Protein AF-T1EJS2-F1 (afdb_monomer_lite)

Foldseek 3Di:
DQDFVVVLVVDPVNVVLLCVLCVVVVNNLLVVLLVLLVVLLVLLLPPDADPVSLVVSLVSLLVSLQAALPPPHPSHDDDDPVLNVLSVVLNVDDSCSSNVVNVDCSSVSSNVVSSCCVGPPSSVVSVVVD

Secondary structure (DSSP, 8-state):
-PPPHHHHHH-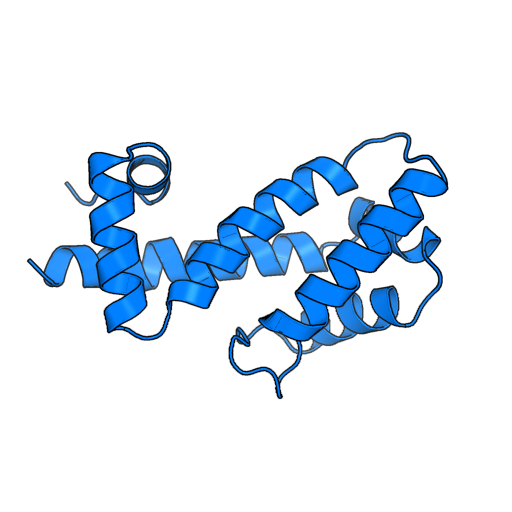HHHHHHHHHHHHHTT-HHHHHHHHHHHHHHHHHT-SS--HHHHHHHHHHHHHHIIIII-TTSTT-----HHHHHHHHHHHHS-GGGGGGGGT-SHHHHHHHHHHHIIIIIIHHHHTT--

Organism: Helobdella robusta (NCBI:txid6412)

Radius of gyration: 15.72 Å; chains: 1; bounding box: 40×23×42 Å

Sequence (130 aa):
LQLKLSTVLTDPDLLFPFMQFMKAEASVNVLQFY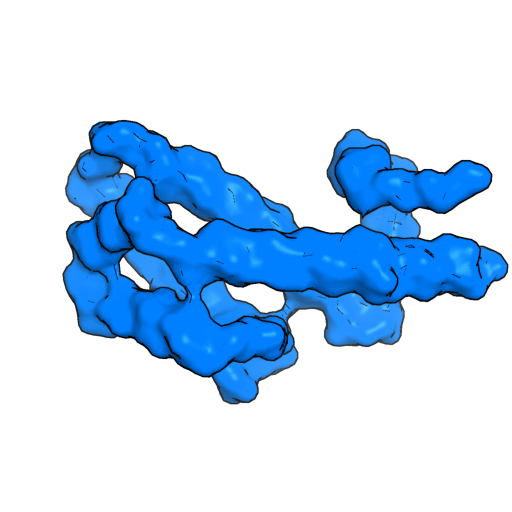LIIEEFNQKVLTPELTEEKLNELHVELCKLYDNYFNPTAHDCIRFDEDVVLQIKNICEGPAESVKQLQTTTPLFRAYEHAYDLLEHNFLPLFHQSD

Structure (mmCIF, N/CA/C/O backbone):
data_AF-T1EJS2-F1
#
_entry.id   AF-T1EJS2-F1
#
loop_
_atom_site.group_PDB
_atom_site.id
_atom_site.type_symbol
_atom_site.label_atom_id
_atom_site.label_alt_id
_atom_site.label_comp_id
_atom_site.label_asym_id
_atom_site.label_entity_id
_atom_site.label_seq_id
_atom_site.pdbx_PDB_ins_code
_atom_site.Cartn_x
_atom_site.Cartn_y
_atom_site.Cartn_z
_atom_site.occupancy
_atom_site.B_iso_or_equiv
_atom_site.auth_seq_id
_atom_site.auth_comp_id
_atom_site.auth_asym_id
_atom_site.auth_atom_id
_atom_site.pdbx_PDB_model_num
ATOM 1 N N . LEU A 1 1 ? 24.333 -12.690 -13.058 1.00 51.97 1 LEU A N 1
ATOM 2 C CA . LEU A 1 1 ? 23.550 -12.693 -11.804 1.00 51.97 1 LEU A CA 1
ATOM 3 C C . LEU A 1 1 ? 22.299 -11.884 -12.083 1.00 51.97 1 LEU A C 1
ATOM 5 O O . LEU A 1 1 ? 22.460 -10.780 -12.576 1.00 51.97 1 LEU A O 1
ATOM 9 N N . GLN A 1 2 ? 21.104 -12.413 -11.829 1.00 71.12 2 GLN A N 1
ATOM 10 C CA . GLN A 1 2 ? 19.918 -11.555 -11.760 1.00 71.12 2 GLN A CA 1
ATOM 11 C C . GLN A 1 2 ? 19.962 -10.851 -10.399 1.00 71.12 2 GLN A C 1
ATOM 13 O O . GLN A 1 2 ? 20.169 -11.522 -9.382 1.00 71.12 2 GLN A O 1
ATOM 18 N N . LEU A 1 3 ? 19.891 -9.517 -10.384 1.00 82.94 3 LEU A N 1
ATOM 19 C CA . LEU A 1 3 ? 19.783 -8.760 -9.135 1.00 82.94 3 LEU A CA 1
ATOM 20 C C . LEU A 1 3 ? 18.454 -9.125 -8.466 1.00 82.94 3 LEU A C 1
ATOM 22 O O . LEU A 1 3 ? 17.473 -9.378 -9.159 1.00 82.94 3 LEU A O 1
ATOM 26 N N . LYS A 1 4 ? 18.436 -9.165 -7.133 1.00 90.56 4 LYS A N 1
ATOM 27 C CA . LYS A 1 4 ? 17.194 -9.290 -6.359 1.00 90.56 4 LYS A CA 1
ATOM 28 C C . LYS A 1 4 ? 16.569 -7.914 -6.187 1.00 90.56 4 LYS A C 1
ATOM 30 O O . LYS A 1 4 ? 17.322 -6.943 -6.045 1.00 90.56 4 LYS A O 1
ATOM 35 N N . LEU A 1 5 ? 15.242 -7.826 -6.083 1.00 92.94 5 LEU A N 1
ATOM 36 C CA . LEU A 1 5 ? 14.569 -6.544 -5.844 1.00 92.94 5 LEU A CA 1
ATOM 37 C C . LEU A 1 5 ? 15.111 -5.863 -4.589 1.00 92.94 5 LEU A C 1
ATOM 39 O O . LEU A 1 5 ? 15.410 -4.676 -4.620 1.00 92.94 5 LEU A O 1
ATOM 43 N N . SER A 1 6 ? 15.347 -6.626 -3.518 1.00 91.88 6 SER A N 1
ATOM 44 C CA . SER A 1 6 ? 15.918 -6.098 -2.274 1.00 91.88 6 SER A CA 1
ATOM 45 C C . SER A 1 6 ? 17.227 -5.335 -2.498 1.00 91.88 6 SER A C 1
ATOM 47 O O . SER A 1 6 ? 17.445 -4.309 -1.870 1.00 91.88 6 SER A O 1
ATOM 49 N N . THR A 1 7 ? 18.095 -5.807 -3.400 1.00 93.62 7 THR A N 1
ATOM 50 C CA . THR A 1 7 ? 19.358 -5.127 -3.720 1.00 93.62 7 THR A CA 1
ATOM 51 C C . THR A 1 7 ? 19.097 -3.823 -4.462 1.00 93.62 7 THR A C 1
ATOM 53 O O . THR A 1 7 ? 19.657 -2.797 -4.086 1.00 93.62 7 THR A O 1
ATOM 56 N N . VAL A 1 8 ? 18.208 -3.853 -5.460 1.00 94.38 8 VAL A N 1
ATOM 57 C CA . VAL A 1 8 ? 17.821 -2.670 -6.242 1.00 94.38 8 VAL A CA 1
ATOM 58 C C . VAL A 1 8 ? 17.191 -1.596 -5.357 1.00 94.38 8 VAL A C 1
ATOM 60 O O . VAL A 1 8 ? 17.513 -0.427 -5.506 1.00 94.38 8 VAL A O 1
ATOM 63 N N . LEU A 1 9 ? 16.331 -1.978 -4.409 1.00 93.81 9 LEU A N 1
ATOM 64 C CA . LEU A 1 9 ? 15.642 -1.038 -3.521 1.00 93.81 9 LEU A CA 1
ATOM 65 C C . LEU A 1 9 ? 16.567 -0.378 -2.488 1.00 93.81 9 LEU A C 1
ATOM 67 O O . LEU A 1 9 ? 16.298 0.743 -2.064 1.00 93.81 9 LEU A O 1
ATOM 71 N N . THR A 1 10 ? 17.645 -1.052 -2.076 1.00 92.62 10 THR A N 1
ATOM 72 C CA . THR A 1 10 ? 18.573 -0.537 -1.050 1.00 92.62 10 THR A CA 1
ATOM 73 C C . THR A 1 10 ? 19.771 0.230 -1.605 1.00 92.62 10 THR A C 1
ATOM 75 O O . THR A 1 10 ? 20.462 0.899 -0.840 1.00 92.62 10 THR A O 1
ATOM 78 N N . ASP A 1 11 ? 20.038 0.122 -2.906 1.00 94.56 11 ASP A N 1
ATOM 79 C CA . ASP A 1 11 ? 21.165 0.775 -3.569 1.00 94.56 11 ASP A CA 1
ATOM 80 C C . ASP A 1 11 ? 20.657 1.945 -4.431 1.00 94.56 11 ASP A C 1
ATOM 82 O O . ASP A 1 11 ? 20.025 1.706 -5.462 1.00 94.56 11 ASP A O 1
ATOM 86 N N . PRO A 1 12 ? 20.914 3.212 -4.049 1.00 92.50 12 PRO A N 1
ATOM 87 C CA . PRO A 1 12 ? 20.472 4.377 -4.814 1.00 92.50 12 PRO A CA 1
ATOM 88 C C . PRO A 1 12 ? 20.925 4.376 -6.279 1.00 92.50 12 PRO A C 1
ATOM 90 O O . PRO A 1 12 ? 20.179 4.857 -7.138 1.00 92.50 12 PRO A O 1
ATOM 93 N N . ASP A 1 13 ? 22.105 3.815 -6.569 1.00 94.69 13 ASP A N 1
ATOM 94 C CA . ASP A 1 13 ? 22.664 3.763 -7.922 1.00 94.69 13 ASP A CA 1
ATOM 95 C C . ASP A 1 13 ? 21.911 2.758 -8.811 1.00 94.69 13 ASP A C 1
ATOM 97 O O . ASP A 1 13 ? 21.897 2.906 -10.033 1.00 94.69 13 ASP A O 1
ATOM 101 N N . LEU A 1 14 ? 21.223 1.778 -8.213 1.00 94.50 14 LEU A N 1
ATOM 102 C CA . LEU A 1 14 ? 20.344 0.825 -8.904 1.00 94.50 14 LEU A CA 1
ATOM 103 C C . LEU A 1 14 ? 18.875 1.268 -8.884 1.00 94.50 14 LEU A C 1
ATOM 105 O O . LEU A 1 14 ? 18.159 1.112 -9.878 1.00 94.50 14 LEU A O 1
ATOM 109 N N . LEU A 1 15 ? 18.424 1.860 -7.777 1.00 95.00 15 LEU A N 1
ATOM 110 C CA . LEU A 1 15 ? 17.052 2.321 -7.595 1.00 95.00 15 LEU A CA 1
ATOM 111 C C . LEU A 1 15 ? 16.691 3.427 -8.585 1.00 95.00 15 LEU A C 1
ATOM 113 O O . LEU A 1 15 ? 15.584 3.435 -9.125 1.00 95.00 15 LEU A O 1
ATOM 117 N N . PHE A 1 16 ? 17.599 4.378 -8.822 1.00 95.06 16 PHE A N 1
ATOM 118 C CA . PHE A 1 16 ? 17.305 5.497 -9.711 1.00 95.06 16 PHE A CA 1
ATOM 119 C C . PHE A 1 16 ? 17.052 5.043 -11.161 1.00 95.06 16 PHE A C 1
ATOM 121 O O . PHE A 1 16 ? 15.986 5.384 -11.684 1.00 95.06 16 PHE A O 1
ATOM 128 N N . PRO A 1 17 ? 17.931 4.248 -11.808 1.00 95.12 17 PRO A N 1
ATOM 129 C CA . PRO A 1 17 ? 17.654 3.679 -13.127 1.00 95.12 17 PRO A CA 1
ATOM 130 C C . PRO A 1 17 ? 16.371 2.847 -13.166 1.00 95.12 17 PRO A C 1
ATOM 132 O O . PRO A 1 17 ? 15.557 3.033 -14.071 1.00 95.12 17 PRO A O 1
ATOM 135 N N . PHE A 1 18 ? 16.133 2.005 -12.155 1.00 95.88 18 PHE A N 1
ATOM 136 C CA . PHE A 1 18 ? 14.915 1.200 -12.085 1.00 95.88 18 PHE A CA 1
ATOM 137 C C . PHE A 1 18 ? 13.654 2.075 -12.015 1.00 95.88 18 PHE A C 1
ATOM 139 O O . PHE A 1 18 ? 12.680 1.836 -12.723 1.00 95.88 18 PHE A O 1
ATOM 146 N N . MET A 1 19 ? 13.680 3.162 -11.241 1.00 96.06 19 MET A N 1
ATOM 147 C CA . MET A 1 19 ? 12.578 4.122 -11.182 1.00 96.06 19 MET A CA 1
ATOM 148 C C . MET A 1 19 ? 12.342 4.826 -12.526 1.00 96.06 19 MET A C 1
ATOM 150 O O . MET A 1 19 ? 11.191 5.082 -12.880 1.00 96.06 19 MET A O 1
ATOM 154 N N . GLN A 1 20 ? 13.398 5.161 -13.276 1.00 96.38 20 GLN A N 1
ATOM 155 C CA . GLN A 1 20 ? 13.245 5.748 -14.614 1.00 96.38 20 GLN A CA 1
ATOM 156 C C . GLN A 1 20 ? 12.630 4.749 -15.598 1.00 96.38 20 GLN A C 1
ATOM 158 O O . GLN A 1 20 ? 11.711 5.119 -16.327 1.00 96.38 20 GLN A O 1
ATOM 163 N N . PHE A 1 21 ? 13.067 3.488 -15.563 1.00 96.12 21 PHE A N 1
ATOM 164 C CA . PHE A 1 21 ? 12.458 2.402 -16.331 1.00 96.12 21 PHE A CA 1
ATOM 165 C C . PHE A 1 21 ? 10.960 2.269 -16.011 1.00 96.12 21 PHE A C 1
ATOM 167 O O . PHE A 1 21 ? 10.121 2.358 -16.902 1.00 96.12 21 PHE A O 1
ATOM 174 N N . MET A 1 22 ? 10.600 2.195 -14.728 1.00 96.50 22 MET A N 1
ATOM 175 C CA . MET A 1 22 ? 9.203 2.091 -14.294 1.00 96.50 22 MET A CA 1
ATOM 176 C C . MET A 1 22 ? 8.344 3.286 -14.737 1.00 96.50 22 MET A C 1
ATOM 178 O O . MET A 1 22 ? 7.161 3.126 -15.039 1.00 96.50 22 MET A O 1
ATOM 182 N N . LYS A 1 23 ? 8.920 4.497 -14.790 1.00 95.31 23 LYS A N 1
ATOM 183 C CA . LYS A 1 23 ? 8.242 5.686 -15.335 1.00 95.31 23 LYS A CA 1
ATOM 184 C C . LYS A 1 23 ? 8.010 5.572 -16.839 1.00 95.31 23 LYS A C 1
ATOM 186 O O . LYS A 1 23 ? 6.936 5.953 -17.297 1.00 95.31 23 LYS A O 1
ATOM 191 N N . ALA A 1 24 ? 8.988 5.068 -17.591 1.00 95.31 24 ALA A N 1
ATOM 192 C CA . ALA A 1 24 ? 8.859 4.858 -19.031 1.00 95.31 24 ALA A CA 1
ATOM 193 C C . ALA A 1 24 ? 7.778 3.812 -19.361 1.00 95.31 24 ALA A C 1
ATOM 195 O O . ALA A 1 24 ? 6.997 4.016 -20.286 1.00 95.31 24 ALA A O 1
ATOM 196 N N . GLU A 1 25 ? 7.663 2.769 -18.537 1.00 94.25 25 GLU A N 1
ATOM 197 C CA . GLU A 1 25 ? 6.629 1.726 -18.626 1.00 94.25 25 GLU A CA 1
ATOM 198 C C . GLU A 1 25 ? 5.266 2.141 -18.031 1.00 94.25 25 GLU A C 1
ATOM 200 O O . GLU A 1 25 ? 4.382 1.302 -17.853 1.00 94.25 25 GLU A O 1
ATOM 205 N 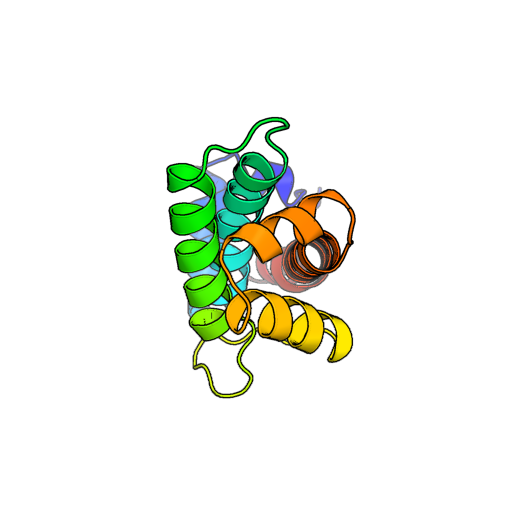N . ALA A 1 26 ? 5.087 3.417 -17.661 1.00 93.19 26 ALA A N 1
ATOM 206 C CA . ALA A 1 26 ? 3.874 3.939 -17.018 1.00 93.19 26 ALA A CA 1
ATOM 207 C C . ALA A 1 26 ? 3.399 3.106 -15.804 1.00 93.19 26 ALA A C 1
ATOM 209 O O . ALA A 1 26 ? 2.205 3.004 -15.540 1.00 93.19 26 ALA A O 1
ATOM 210 N N . SER A 1 27 ? 4.347 2.508 -15.073 1.00 95.75 27 SER A N 1
ATOM 211 C CA . SER A 1 27 ? 4.097 1.545 -13.989 1.00 95.75 27 SER A CA 1
ATOM 212 C C . SER A 1 27 ? 4.749 1.949 -12.659 1.00 95.75 27 SER A C 1
ATOM 214 O O . SER A 1 27 ? 4.789 1.175 -11.703 1.00 95.75 27 SER A O 1
ATOM 216 N N . VAL A 1 28 ? 5.273 3.180 -12.562 1.00 96.62 28 VAL A N 1
ATOM 217 C CA . VAL A 1 28 ? 5.933 3.712 -11.352 1.00 96.62 28 VAL A CA 1
ATOM 218 C C . VAL A 1 28 ? 5.028 3.711 -10.116 1.00 96.62 28 VAL A C 1
ATOM 220 O O . VAL A 1 28 ? 5.530 3.632 -8.995 1.00 96.62 28 VAL A O 1
ATOM 223 N N . ASN A 1 29 ? 3.709 3.736 -10.312 1.00 97.00 29 ASN A N 1
ATOM 224 C CA . ASN A 1 29 ? 2.710 3.612 -9.256 1.00 97.00 29 ASN A CA 1
ATOM 225 C C . ASN A 1 29 ? 2.879 2.319 -8.440 1.00 97.00 29 ASN A C 1
ATOM 227 O O . ASN A 1 29 ? 2.709 2.362 -7.227 1.00 97.00 29 ASN A O 1
ATOM 231 N N . VAL A 1 30 ? 3.295 1.204 -9.057 1.00 97.81 30 VAL A N 1
ATOM 232 C CA . VAL A 1 30 ? 3.540 -0.069 -8.351 1.00 97.81 30 VAL A CA 1
ATOM 233 C C . VAL A 1 30 ? 4.713 0.053 -7.378 1.00 97.81 30 VAL A C 1
ATOM 235 O O . VAL A 1 30 ? 4.611 -0.366 -6.226 1.00 97.81 30 VAL A O 1
ATOM 238 N N . LEU A 1 31 ? 5.812 0.681 -7.813 1.00 97.25 31 LEU A N 1
ATOM 239 C CA . LEU A 1 31 ? 6.985 0.913 -6.965 1.00 97.25 31 LEU A CA 1
ATOM 240 C C . LEU A 1 31 ? 6.666 1.884 -5.822 1.00 97.25 31 LEU A C 1
ATOM 242 O O . LEU A 1 31 ? 7.039 1.642 -4.679 1.00 97.25 31 LEU A O 1
ATOM 246 N N . GLN A 1 32 ? 5.956 2.974 -6.119 1.00 96.69 32 GLN A N 1
ATOM 247 C CA . GLN A 1 32 ? 5.535 3.939 -5.101 1.00 96.69 32 GLN A CA 1
ATOM 248 C C . GLN A 1 32 ? 4.613 3.297 -4.066 1.00 96.69 32 GLN A C 1
ATOM 250 O O . GLN A 1 32 ? 4.834 3.461 -2.869 1.00 96.69 32 GLN A O 1
ATOM 255 N N . PHE A 1 33 ? 3.619 2.533 -4.521 1.00 98.19 33 PHE A N 1
ATOM 256 C CA . PHE A 1 33 ? 2.724 1.796 -3.643 1.00 98.19 33 PHE A CA 1
ATOM 257 C C . PHE A 1 33 ? 3.492 0.830 -2.740 1.00 98.19 33 PHE A C 1
ATOM 259 O O . PHE A 1 33 ? 3.268 0.847 -1.535 1.00 98.19 33 PHE A O 1
ATOM 266 N N . TYR A 1 34 ? 4.420 0.040 -3.292 1.00 97.50 34 TYR A N 1
ATOM 267 C CA . TYR A 1 34 ? 5.226 -0.907 -2.518 1.00 97.50 34 TYR A CA 1
ATOM 268 C C . TYR A 1 34 ? 5.970 -0.222 -1.359 1.00 97.50 34 TYR A C 1
ATOM 270 O O . TYR A 1 34 ? 5.921 -0.697 -0.226 1.00 97.50 34 TYR A O 1
ATOM 278 N N . LEU A 1 35 ? 6.600 0.929 -1.614 1.00 95.31 35 LEU A N 1
ATOM 279 C CA . LEU A 1 35 ? 7.324 1.675 -0.579 1.00 95.31 35 LEU A CA 1
ATOM 280 C C . LEU A 1 35 ? 6.374 2.233 0.493 1.00 95.31 35 LEU A C 1
ATOM 282 O O . LEU A 1 35 ? 6.620 2.078 1.687 1.00 95.31 35 LEU A O 1
ATOM 286 N N . ILE A 1 36 ? 5.256 2.839 0.082 1.00 96.62 36 ILE A N 1
ATOM 287 C CA . ILE A 1 36 ? 4.298 3.435 1.024 1.00 96.62 36 ILE A CA 1
ATOM 288 C C . ILE A 1 36 ? 3.609 2.348 1.862 1.00 96.62 36 ILE A C 1
ATOM 290 O O . ILE A 1 36 ? 3.425 2.518 3.067 1.00 96.62 36 ILE A O 1
ATOM 294 N N . ILE A 1 37 ? 3.226 1.223 1.251 1.00 96.44 37 ILE A N 1
ATOM 295 C CA . ILE A 1 37 ? 2.519 0.143 1.945 1.00 96.44 37 ILE A CA 1
ATOM 296 C C . ILE A 1 37 ? 3.443 -0.603 2.917 1.00 96.44 37 ILE A C 1
ATOM 298 O O . ILE A 1 37 ? 2.979 -1.058 3.961 1.00 96.44 37 ILE A O 1
ATOM 302 N N . GLU A 1 38 ? 4.746 -0.688 2.630 1.00 94.56 38 GLU A N 1
ATOM 303 C CA . GLU A 1 38 ? 5.759 -1.211 3.555 1.00 94.56 38 GLU A CA 1
ATOM 304 C C . GLU A 1 38 ? 5.874 -0.335 4.812 1.00 94.56 38 GLU A C 1
ATOM 306 O O . GLU A 1 38 ? 5.784 -0.841 5.934 1.00 94.56 38 GLU A O 1
ATOM 311 N N . GLU A 1 39 ? 5.980 0.987 4.645 1.00 94.75 39 GLU A N 1
ATOM 312 C CA . GLU A 1 39 ? 5.989 1.933 5.767 1.00 94.75 39 GLU A CA 1
ATOM 313 C C . GLU A 1 39 ? 4.675 1.895 6.560 1.00 94.75 39 GLU A C 1
ATOM 315 O O . GLU A 1 39 ? 4.678 1.891 7.795 1.00 94.75 39 GLU A O 1
ATOM 320 N N . PHE A 1 40 ? 3.535 1.840 5.868 1.00 96.94 40 PHE A N 1
ATOM 321 C CA . PHE A 1 40 ? 2.222 1.753 6.501 1.00 96.94 40 PHE A CA 1
ATOM 322 C C . PHE A 1 40 ? 2.072 0.465 7.326 1.00 96.94 40 PHE A C 1
ATOM 324 O O . PHE A 1 40 ? 1.620 0.520 8.473 1.00 96.94 40 PHE A O 1
ATOM 331 N N . ASN A 1 41 ? 2.513 -0.678 6.786 1.00 94.06 41 ASN A N 1
ATOM 332 C CA . ASN A 1 41 ? 2.542 -1.965 7.487 1.00 94.06 41 ASN A CA 1
ATOM 333 C C . ASN A 1 41 ? 3.309 -1.872 8.812 1.00 94.06 41 ASN A C 1
ATOM 335 O O . ASN A 1 41 ? 2.822 -2.323 9.849 1.00 94.06 41 ASN A O 1
ATOM 339 N N . GLN A 1 42 ? 4.484 -1.239 8.814 1.00 92.94 42 GLN A N 1
ATOM 340 C CA . GLN A 1 42 ? 5.273 -1.075 10.039 1.00 92.94 42 GLN A CA 1
ATOM 341 C C . GLN A 1 42 ? 4.520 -0.262 11.098 1.00 92.94 42 GLN A C 1
ATOM 343 O O . GLN A 1 42 ? 4.523 -0.623 12.276 1.00 92.94 42 GLN A O 1
ATOM 348 N N . LYS A 1 43 ? 3.831 0.810 10.690 1.00 94.81 43 LYS A N 1
ATOM 349 C CA . LYS A 1 43 ? 3.055 1.644 11.616 1.00 94.81 43 LYS A CA 1
ATOM 350 C C . LYS A 1 43 ? 1.853 0.885 12.183 1.00 94.81 43 LYS A C 1
ATOM 352 O O . LYS A 1 43 ? 1.631 0.930 13.394 1.00 94.81 43 LYS A O 1
ATOM 357 N N . VAL A 1 44 ? 1.089 0.188 11.335 1.00 94.75 44 VAL A N 1
ATOM 358 C CA . VAL A 1 44 ? -0.167 -0.468 11.738 1.00 94.75 44 VAL A CA 1
ATOM 359 C C . VAL A 1 44 ? 0.066 -1.640 12.693 1.00 94.75 44 VAL A C 1
ATOM 361 O O . VAL A 1 44 ? -0.757 -1.884 13.572 1.00 94.75 44 VAL A O 1
ATOM 364 N N . LEU A 1 45 ? 1.209 -2.325 12.581 1.00 92.12 45 LEU A N 1
ATOM 365 C CA . LEU A 1 45 ? 1.581 -3.457 13.438 1.00 92.12 45 LEU A CA 1
ATOM 366 C C . LEU A 1 45 ? 2.081 -3.041 14.834 1.00 92.12 45 LEU A C 1
ATOM 368 O O . LEU A 1 45 ? 2.447 -3.898 15.639 1.00 92.12 45 LEU A O 1
ATOM 372 N N . THR A 1 46 ? 2.073 -1.744 15.156 1.00 91.00 46 THR A N 1
ATOM 373 C CA . THR A 1 46 ? 2.414 -1.264 16.501 1.00 91.00 46 THR A CA 1
ATOM 374 C C . THR A 1 46 ? 1.363 -1.753 17.517 1.00 91.00 46 THR A C 1
ATOM 376 O O . THR A 1 46 ? 0.178 -1.474 17.326 1.00 91.00 46 THR A O 1
ATOM 379 N N . PRO A 1 47 ? 1.749 -2.449 18.610 1.00 82.50 47 PRO A N 1
ATOM 380 C CA . PRO A 1 47 ? 0.795 -3.097 19.522 1.00 82.50 47 PRO A CA 1
ATOM 381 C C . PRO A 1 47 ? -0.194 -2.149 20.212 1.00 82.50 47 PRO A C 1
ATOM 383 O O . PRO A 1 47 ? -1.340 -2.517 20.457 1.00 82.50 47 PRO A O 1
ATOM 386 N N . GLU A 1 48 ? 0.235 -0.926 20.523 1.00 85.62 48 GLU A N 1
ATOM 387 C CA . GLU A 1 48 ? -0.562 0.060 21.255 1.00 85.62 48 GLU A CA 1
ATOM 388 C C . GLU A 1 48 ? -0.697 1.342 20.428 1.00 85.62 48 GLU A C 1
ATOM 390 O O . GLU A 1 48 ? 0.132 2.248 20.495 1.00 85.62 48 GLU A O 1
ATOM 395 N N . LEU A 1 49 ? -1.754 1.406 19.614 1.00 91.44 49 LEU A N 1
ATOM 396 C CA . LEU A 1 49 ? -2.108 2.598 18.846 1.00 91.44 49 LEU A CA 1
ATOM 397 C C . LEU A 1 49 ? -3.028 3.502 19.674 1.00 91.44 49 LEU A C 1
ATOM 399 O O . LEU A 1 49 ? -4.112 3.081 20.092 1.00 91.44 49 LEU A O 1
ATOM 403 N N . THR A 1 50 ? -2.609 4.751 19.882 1.00 94.31 50 THR A N 1
ATOM 404 C CA . THR A 1 50 ? -3.458 5.803 20.458 1.00 94.31 50 THR A CA 1
ATOM 405 C C . THR A 1 50 ? -4.603 6.161 19.507 1.00 94.31 50 THR A C 1
ATOM 407 O O . THR A 1 50 ? -4.540 5.886 18.310 1.00 94.31 50 THR A O 1
ATOM 410 N N . GLU A 1 51 ? -5.650 6.809 20.021 1.00 94.88 51 GLU A N 1
ATOM 411 C CA . GLU A 1 51 ? -6.771 7.295 19.200 1.00 94.88 51 GLU A CA 1
ATOM 412 C C . GLU A 1 51 ? -6.306 8.265 18.103 1.00 94.88 51 GLU A C 1
ATOM 414 O O . GLU A 1 51 ? -6.708 8.142 16.948 1.00 94.88 51 GLU A O 1
ATOM 419 N N . GLU A 1 52 ? -5.391 9.180 18.429 1.00 95.56 52 GLU A N 1
ATOM 420 C CA . GLU A 1 52 ? -4.763 10.074 17.449 1.00 95.56 52 GLU A CA 1
ATOM 421 C C . GLU A 1 52 ? -4.068 9.273 16.342 1.00 95.56 52 GLU A C 1
ATOM 423 O O . GLU A 1 52 ? -4.302 9.518 15.157 1.00 95.56 52 GLU A O 1
ATOM 428 N N . LYS A 1 53 ? -3.299 8.238 16.709 1.00 95.88 53 LYS A N 1
ATOM 429 C CA . LYS A 1 53 ? -2.587 7.428 15.722 1.00 95.88 53 LYS A CA 1
ATOM 430 C C . LYS A 1 53 ? -3.521 6.596 14.847 1.00 95.88 53 LYS A C 1
ATOM 432 O O . LYS A 1 53 ? -3.245 6.421 13.664 1.00 95.88 53 LYS A O 1
ATOM 437 N N . LEU A 1 54 ? -4.625 6.100 15.404 1.00 96.69 54 LEU A N 1
ATOM 438 C CA . LEU A 1 54 ? -5.658 5.398 14.637 1.00 96.69 54 LEU A CA 1
ATOM 439 C C . LEU A 1 54 ? -6.303 6.317 13.602 1.00 96.69 54 LEU A C 1
ATOM 441 O O . LEU A 1 54 ? -6.475 5.902 12.460 1.00 96.69 54 LEU A O 1
ATOM 445 N N . ASN A 1 55 ? -6.606 7.563 13.973 1.00 97.62 55 ASN A N 1
ATOM 446 C CA . ASN A 1 55 ? -7.147 8.551 13.042 1.00 97.62 55 ASN A CA 1
ATOM 447 C C . ASN A 1 55 ? -6.152 8.877 11.919 1.00 97.62 55 ASN A C 1
ATOM 449 O O . ASN A 1 55 ? -6.534 8.894 10.750 1.00 97.62 55 ASN A O 1
ATOM 453 N N . GLU A 1 56 ? -4.871 9.074 12.244 1.00 97.56 56 GLU A N 1
ATOM 454 C CA . GLU A 1 56 ? -3.826 9.274 11.231 1.00 97.56 56 GLU A CA 1
ATOM 455 C C . GLU A 1 56 ? -3.738 8.095 10.256 1.00 97.56 56 GLU A C 1
ATOM 457 O O . GLU A 1 56 ? -3.738 8.295 9.040 1.00 97.56 56 GLU A O 1
ATOM 462 N N . LEU A 1 57 ? -3.693 6.867 10.782 1.00 97.94 57 LEU A N 1
ATOM 463 C CA . LEU A 1 57 ? -3.598 5.655 9.971 1.00 97.94 57 LEU A CA 1
ATOM 464 C C . LEU A 1 57 ? -4.852 5.423 9.132 1.00 97.94 57 LEU A C 1
ATOM 466 O O . LEU A 1 57 ? -4.746 4.957 8.003 1.00 97.94 57 LEU A O 1
ATOM 470 N N . HIS A 1 58 ? -6.033 5.758 9.649 1.00 98.44 58 HIS A N 1
ATOM 471 C CA . HIS A 1 58 ? -7.281 5.648 8.897 1.00 98.44 58 HIS A CA 1
ATOM 472 C C . HIS A 1 58 ? -7.294 6.606 7.707 1.00 98.44 58 HIS A C 1
ATOM 474 O O . HIS A 1 58 ? -7.585 6.191 6.588 1.00 98.44 58 HIS A O 1
ATOM 480 N N . VAL A 1 59 ? -6.879 7.858 7.913 1.00 98.25 59 VAL A N 1
ATOM 481 C CA . VAL A 1 59 ? -6.742 8.838 6.827 1.00 98.25 59 VAL A CA 1
ATOM 482 C C . VAL A 1 59 ? -5.680 8.402 5.812 1.00 98.25 59 VAL A C 1
ATOM 484 O O . VAL A 1 59 ? -5.886 8.551 4.607 1.00 98.25 59 VAL A O 1
ATOM 487 N N . GLU A 1 60 ? -4.545 7.871 6.272 1.00 98.19 60 GLU A N 1
ATOM 488 C CA . GLU A 1 60 ? -3.481 7.347 5.404 1.00 98.19 60 GLU A CA 1
ATOM 489 C C . GLU A 1 60 ? -3.974 6.149 4.570 1.00 98.19 60 GLU A C 1
ATOM 491 O O . GLU A 1 60 ? -3.766 6.122 3.357 1.00 98.19 60 GLU A O 1
ATOM 496 N N . LEU A 1 61 ? -4.716 5.218 5.180 1.00 98.25 61 LEU A N 1
ATOM 497 C CA . LEU A 1 61 ? -5.316 4.070 4.498 1.00 98.25 61 LEU A CA 1
ATOM 498 C C . LEU A 1 61 ? -6.366 4.490 3.465 1.00 98.25 61 LEU A C 1
ATOM 500 O O . LEU A 1 61 ? -6.357 3.968 2.354 1.00 98.25 61 LEU A O 1
ATOM 504 N N . CYS A 1 62 ? -7.239 5.447 3.794 1.00 98.25 62 CYS A N 1
ATOM 505 C CA . CYS A 1 62 ? -8.230 5.967 2.850 1.00 98.25 62 CYS A CA 1
ATOM 506 C C . CYS A 1 62 ? -7.557 6.568 1.608 1.00 98.25 62 CYS A C 1
ATOM 508 O O . CYS A 1 62 ? -7.979 6.308 0.485 1.00 98.25 62 CYS A O 1
ATOM 510 N N . LYS A 1 63 ? -6.451 7.303 1.788 1.00 98.12 63 LYS A N 1
ATOM 511 C CA . LYS A 1 63 ? -5.658 7.831 0.664 1.00 98.12 63 LYS A CA 1
ATOM 512 C C . LYS A 1 63 ? -5.020 6.719 -0.165 1.00 98.12 63 LYS A C 1
ATOM 514 O O . LYS A 1 63 ? -5.011 6.803 -1.390 1.00 98.12 63 LYS A O 1
ATOM 519 N N . LEU A 1 64 ? -4.487 5.683 0.485 1.00 97.88 64 LEU A N 1
ATOM 520 C CA . LEU A 1 64 ? -3.972 4.501 -0.209 1.00 97.88 64 LEU A CA 1
ATOM 521 C C . LEU A 1 64 ? -5.071 3.829 -1.036 1.00 97.88 64 LEU A C 1
ATOM 523 O O . LEU A 1 64 ? -4.837 3.502 -2.199 1.00 97.88 64 LEU A O 1
ATOM 527 N N . TYR A 1 65 ? -6.266 3.673 -0.463 1.00 98.31 65 TYR A N 1
ATOM 528 C CA . TYR A 1 65 ? -7.427 3.131 -1.157 1.00 98.31 65 TYR A CA 1
ATOM 529 C C . TYR A 1 65 ? -7.777 3.958 -2.398 1.00 98.31 65 TYR A C 1
ATOM 531 O O . TYR A 1 65 ? -7.815 3.411 -3.500 1.00 98.31 65 TYR A O 1
ATOM 539 N N . ASP A 1 66 ? -7.964 5.267 -2.236 1.00 97.94 66 ASP A N 1
ATOM 540 C CA . ASP A 1 66 ? -8.375 6.162 -3.319 1.00 97.94 66 ASP A CA 1
ATOM 541 C C . ASP A 1 66 ? -7.360 6.226 -4.463 1.00 97.94 66 ASP A C 1
ATOM 543 O O . ASP A 1 66 ? -7.763 6.363 -5.616 1.00 97.94 66 ASP A O 1
ATOM 547 N N . ASN A 1 67 ? -6.065 6.100 -4.162 1.00 97.44 67 ASN A N 1
ATOM 548 C CA . ASN A 1 67 ? -5.003 6.181 -5.162 1.00 97.44 67 ASN A CA 1
ATOM 549 C C . ASN A 1 67 ? -4.734 4.841 -5.861 1.00 97.44 67 ASN A C 1
ATOM 551 O O . ASN A 1 67 ? -4.526 4.823 -7.072 1.00 97.44 67 ASN A O 1
ATOM 555 N N . TYR A 1 68 ? -4.726 3.731 -5.112 1.00 98.25 68 TYR A N 1
ATOM 556 C CA . TYR A 1 68 ? -4.178 2.459 -5.600 1.00 98.25 68 TYR A CA 1
ATOM 557 C C . TYR A 1 68 ? -5.185 1.308 -5.649 1.00 98.25 68 TYR A C 1
ATOM 559 O O . TYR A 1 68 ? -5.042 0.436 -6.501 1.00 98.25 68 TYR A O 1
ATOM 567 N N . PHE A 1 69 ? -6.199 1.276 -4.782 1.00 97.94 69 PHE A N 1
ATOM 568 C CA . PHE A 1 69 ? -7.178 0.177 -4.753 1.00 97.94 69 PHE A CA 1
ATOM 569 C C . PHE A 1 69 ? -8.457 0.505 -5.520 1.00 97.94 69 PHE A C 1
ATOM 571 O O . PHE A 1 69 ? -9.119 -0.401 -6.025 1.00 97.94 69 PHE A O 1
ATOM 578 N N . ASN A 1 70 ? -8.827 1.785 -5.601 1.00 96.19 70 ASN A N 1
ATOM 579 C CA . ASN A 1 70 ? -10.019 2.222 -6.306 1.00 96.19 70 ASN A CA 1
ATOM 580 C C . ASN A 1 70 ? -9.874 1.942 -7.818 1.00 96.19 70 ASN A C 1
ATOM 582 O O . ASN A 1 70 ? -9.014 2.546 -8.461 1.00 96.19 70 ASN A O 1
ATOM 586 N N . PRO A 1 71 ? -10.735 1.102 -8.430 1.00 92.31 71 PRO A N 1
ATOM 587 C CA . PRO A 1 71 ? -10.625 0.741 -9.846 1.00 92.31 71 PRO A CA 1
ATOM 588 C C . PRO A 1 71 ? -10.769 1.914 -10.822 1.00 92.31 71 PRO A C 1
ATOM 590 O O . PRO A 1 71 ? -10.449 1.774 -12.000 1.00 92.31 71 PRO A O 1
ATOM 593 N N . THR A 1 72 ? -11.295 3.055 -10.367 1.00 94.19 72 THR A N 1
ATOM 594 C CA . THR A 1 72 ? -11.424 4.266 -11.189 1.00 94.19 72 THR A CA 1
ATOM 595 C C . THR A 1 72 ? -10.245 5.227 -11.037 1.00 94.19 72 THR A C 1
ATOM 597 O O . THR A 1 72 ? -10.243 6.275 -11.682 1.00 94.19 72 THR A O 1
ATOM 600 N N . ALA A 1 73 ? -9.280 4.931 -10.161 1.00 95.56 73 ALA A N 1
ATOM 601 C CA . ALA A 1 73 ? -8.112 5.775 -9.947 1.00 95.56 73 ALA A CA 1
ATOM 602 C C . ALA A 1 73 ? -7.115 5.659 -11.104 1.00 95.56 73 ALA A C 1
ATOM 604 O O . ALA A 1 73 ? -6.968 4.602 -11.718 1.00 95.56 73 ALA A O 1
ATOM 605 N N . HIS A 1 74 ? -6.410 6.756 -11.386 1.00 92.94 74 HIS A N 1
ATOM 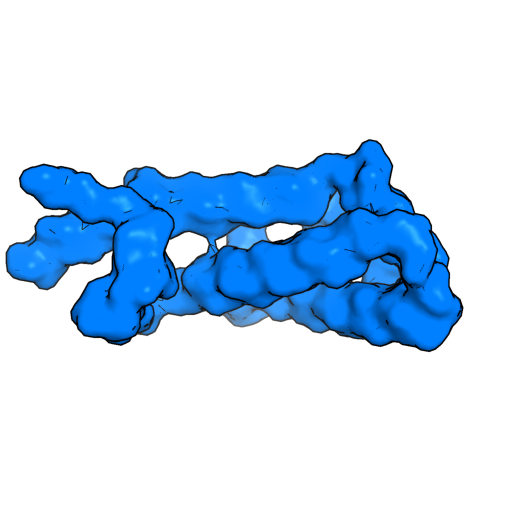606 C CA . HIS A 1 74 ? -5.392 6.785 -12.437 1.00 92.94 74 HIS A CA 1
ATOM 607 C C . HIS A 1 74 ? -4.247 5.807 -12.148 1.00 92.94 74 HIS A C 1
ATOM 609 O O . HIS A 1 74 ? -3.845 5.058 -13.032 1.00 92.94 74 HIS A O 1
ATOM 615 N N . ASP A 1 75 ? -3.792 5.783 -10.896 1.00 95.31 75 ASP A N 1
ATOM 616 C CA . ASP A 1 75 ? -2.654 4.989 -10.430 1.00 95.31 75 ASP A CA 1
ATOM 617 C C . ASP A 1 75 ? -3.071 3.619 -9.863 1.00 95.31 75 ASP A C 1
ATOM 619 O O . ASP A 1 75 ? -2.294 2.980 -9.145 1.00 95.31 75 ASP A O 1
ATOM 623 N N . CYS A 1 76 ? -4.286 3.148 -10.177 1.00 95.50 76 CYS A N 1
ATOM 624 C CA . CYS A 1 76 ? -4.815 1.908 -9.617 1.00 95.50 76 CYS A CA 1
ATOM 625 C C . CYS A 1 76 ? -3.944 0.685 -9.949 1.00 95.50 76 CYS A C 1
ATOM 627 O O . CYS A 1 76 ? -3.395 0.537 -11.044 1.00 95.50 76 CYS A O 1
ATOM 629 N N . ILE A 1 77 ? -3.853 -0.225 -8.984 1.00 97.00 77 ILE A N 1
ATOM 630 C CA . ILE A 1 77 ? -3.197 -1.525 -9.102 1.00 97.00 77 ILE A CA 1
ATOM 631 C C . ILE A 1 77 ? -4.284 -2.597 -9.018 1.00 97.00 77 ILE A C 1
ATOM 633 O O . ILE A 1 77 ? -5.264 -2.477 -8.280 1.00 97.00 77 ILE A O 1
ATOM 637 N N . ARG A 1 78 ? -4.140 -3.656 -9.815 1.00 95.81 78 ARG A N 1
ATOM 638 C CA . ARG A 1 78 ? -5.133 -4.731 -9.895 1.00 95.81 78 ARG A CA 1
ATOM 639 C C . ARG A 1 78 ? -4.952 -5.733 -8.761 1.00 95.81 78 ARG A C 1
ATOM 641 O O . ARG A 1 78 ? -4.243 -6.716 -8.924 1.00 95.81 78 ARG A O 1
ATOM 648 N N . PHE A 1 79 ? -5.638 -5.505 -7.650 1.00 97.06 79 PHE A N 1
ATOM 649 C CA . PHE A 1 79 ? -5.741 -6.474 -6.558 1.00 97.06 79 PHE A CA 1
ATOM 650 C C . PHE A 1 79 ? -6.961 -7.391 -6.715 1.00 97.06 79 PHE A C 1
ATOM 652 O O . PHE A 1 79 ? -7.890 -7.086 -7.468 1.00 97.06 79 PHE A O 1
ATOM 659 N N . ASP A 1 80 ? -6.982 -8.488 -5.956 1.00 96.50 80 ASP A N 1
ATOM 660 C CA . ASP A 1 80 ? -8.164 -9.344 -5.835 1.00 96.50 80 ASP A CA 1
ATOM 661 C C . ASP A 1 80 ? -9.360 -8.552 -5.279 1.00 96.50 80 ASP A C 1
ATOM 663 O O . ASP A 1 80 ? -9.216 -7.734 -4.364 1.00 96.50 80 ASP A O 1
ATOM 667 N N . GLU A 1 81 ? -10.564 -8.822 -5.796 1.00 96.06 81 GLU A N 1
ATOM 668 C CA . GLU A 1 81 ? -11.789 -8.099 -5.416 1.00 96.06 81 GLU A CA 1
ATOM 669 C C . GLU A 1 81 ? -12.048 -8.129 -3.904 1.00 96.06 81 GLU A C 1
ATOM 671 O O . GLU A 1 81 ? -12.511 -7.144 -3.325 1.00 96.06 81 GLU A O 1
ATOM 676 N N . ASP A 1 82 ? -11.720 -9.242 -3.245 1.00 96.88 82 ASP A N 1
ATOM 677 C CA . ASP A 1 82 ? -11.923 -9.399 -1.810 1.00 96.88 82 ASP A CA 1
ATOM 678 C C . ASP A 1 82 ? -10.942 -8.556 -0.978 1.00 96.88 82 ASP A C 1
ATOM 680 O O . ASP A 1 82 ? -11.314 -8.083 0.098 1.00 96.88 82 ASP A O 1
ATOM 684 N N . VAL A 1 83 ? -9.723 -8.317 -1.477 1.00 97.62 83 VAL A N 1
ATOM 685 C CA . VAL A 1 83 ? -8.758 -7.389 -0.865 1.00 97.62 83 VAL A CA 1
ATOM 686 C C . VAL A 1 83 ? -9.277 -5.962 -0.991 1.00 97.62 83 VAL A C 1
ATOM 688 O O . VAL A 1 83 ? -9.357 -5.253 0.012 1.00 97.62 83 VAL A O 1
ATOM 691 N N . VAL A 1 84 ? -9.699 -5.558 -2.195 1.00 97.94 84 VAL A N 1
ATOM 692 C CA . VAL A 1 84 ? -10.255 -4.217 -2.446 1.00 97.94 84 VAL A CA 1
ATOM 693 C C . VAL A 1 84 ? -11.465 -3.960 -1.548 1.00 97.94 84 VAL A C 1
ATOM 695 O O . VAL A 1 84 ? -11.540 -2.916 -0.902 1.00 97.94 84 VAL A O 1
ATOM 698 N N . LEU A 1 85 ? -12.385 -4.924 -1.451 1.00 97.56 85 LEU A N 1
ATOM 699 C CA . LEU A 1 85 ? -13.582 -4.806 -0.621 1.00 97.56 85 LEU A CA 1
ATOM 700 C C . LEU A 1 85 ? -13.250 -4.704 0.873 1.00 97.56 85 LEU A C 1
ATOM 702 O O . LEU A 1 85 ? -13.841 -3.885 1.572 1.00 97.56 85 LEU A O 1
ATOM 706 N N . GLN A 1 86 ? -12.304 -5.500 1.376 1.00 97.56 86 GLN A N 1
ATOM 707 C CA . GLN A 1 86 ? -11.893 -5.433 2.781 1.00 97.56 86 GLN A CA 1
ATOM 708 C C . GLN A 1 86 ? -11.264 -4.082 3.132 1.00 97.56 86 GLN A C 1
ATOM 710 O O . GLN A 1 86 ? -11.657 -3.476 4.128 1.00 97.56 86 GLN A O 1
ATOM 715 N N . ILE A 1 87 ? -10.341 -3.577 2.305 1.00 97.88 87 ILE A N 1
ATOM 716 C CA . ILE A 1 87 ? -9.733 -2.256 2.523 1.00 97.88 87 ILE A CA 1
ATOM 717 C C . ILE A 1 87 ? -10.798 -1.156 2.447 1.00 97.88 87 ILE A C 1
ATOM 719 O O . ILE A 1 87 ? -10.842 -0.289 3.321 1.00 97.88 87 ILE A O 1
ATOM 723 N N . LYS A 1 88 ? -11.707 -1.230 1.467 1.00 98.00 88 LYS A N 1
ATOM 724 C CA . LYS A 1 88 ? -12.830 -0.295 1.333 1.00 98.00 88 LYS A CA 1
ATOM 725 C C . LYS A 1 88 ? -13.698 -0.255 2.591 1.00 98.00 88 LYS A C 1
ATOM 727 O O . LYS A 1 88 ? -13.969 0.823 3.108 1.00 98.00 88 LYS A O 1
ATOM 732 N N . ASN A 1 89 ? -14.092 -1.418 3.110 1.00 97.88 89 ASN A N 1
ATOM 733 C CA . ASN A 1 89 ? -14.934 -1.513 4.304 1.00 97.88 89 ASN A CA 1
ATOM 734 C C . ASN A 1 89 ? -14.268 -0.880 5.536 1.00 97.88 89 ASN A C 1
ATOM 736 O O . ASN A 1 89 ? -14.953 -0.300 6.374 1.00 97.88 89 ASN A O 1
ATOM 740 N N . ILE A 1 90 ? -12.938 -0.971 5.650 1.00 97.62 90 ILE A N 1
ATOM 741 C CA . ILE A 1 90 ? -12.188 -0.317 6.730 1.00 97.62 90 ILE A CA 1
ATOM 742 C C . ILE A 1 90 ? -12.198 1.208 6.550 1.00 97.62 90 ILE A C 1
ATOM 744 O O . ILE A 1 90 ? -12.380 1.929 7.529 1.00 97.62 90 ILE A O 1
ATOM 748 N N . CYS A 1 91 ? -12.053 1.695 5.314 1.00 97.44 91 CYS A N 1
ATOM 749 C CA . CYS A 1 91 ? -12.095 3.125 4.991 1.00 97.44 91 CYS A CA 1
ATOM 750 C C . CYS A 1 91 ? -13.479 3.745 5.253 1.00 97.44 91 CYS A C 1
ATOM 752 O O . CYS A 1 91 ? -13.572 4.850 5.779 1.00 97.44 91 CYS A O 1
ATOM 754 N N . GLU A 1 92 ? -14.557 3.026 4.927 1.00 97.38 92 GLU A N 1
ATOM 755 C CA . GLU A 1 92 ? -15.943 3.460 5.170 1.00 97.38 92 GLU A CA 1
ATOM 756 C C . GLU A 1 92 ? -16.367 3.334 6.648 1.00 97.38 92 GLU A C 1
ATOM 758 O O . GLU A 1 92 ? -17.370 3.918 7.064 1.00 97.38 92 GLU A O 1
ATOM 763 N N . GLY A 1 93 ? -15.612 2.573 7.445 1.00 97.19 93 GLY A N 1
ATOM 764 C CA . GLY A 1 93 ? -15.811 2.414 8.883 1.00 97.19 93 GLY A CA 1
ATOM 765 C C . GLY A 1 93 ? -15.136 3.504 9.730 1.00 97.19 93 GLY A C 1
ATOM 766 O O . GLY A 1 93 ? -14.445 4.380 9.210 1.00 97.19 93 GLY A O 1
ATOM 767 N N . PRO A 1 94 ? -15.305 3.455 11.066 1.00 97.44 94 PRO A N 1
ATOM 768 C CA . PRO A 1 94 ? -14.608 4.352 11.990 1.00 97.44 94 PRO A CA 1
ATOM 769 C C . PRO A 1 94 ? -13.099 4.058 12.039 1.00 97.44 94 PRO A C 1
ATOM 771 O O . PRO A 1 94 ? -12.674 2.957 11.678 1.00 97.44 94 PRO A O 1
ATOM 774 N N . ALA A 1 95 ? -12.298 4.998 12.552 1.00 96.81 95 ALA A N 1
ATOM 775 C CA . ALA A 1 95 ? -10.836 4.887 12.617 1.00 96.81 95 ALA A CA 1
ATOM 776 C C . ALA A 1 95 ? -10.340 3.631 13.358 1.00 96.81 95 ALA A C 1
ATOM 778 O O . ALA A 1 95 ? -9.329 3.035 12.986 1.00 96.81 95 ALA A O 1
ATOM 779 N N . GLU A 1 96 ? -11.085 3.147 14.353 1.00 95.69 96 GLU A N 1
ATOM 780 C CA . GLU A 1 96 ? -10.797 1.905 15.074 1.00 95.69 96 GLU A CA 1
ATOM 781 C C . GLU A 1 96 ? -10.787 0.671 14.164 1.00 95.69 96 GLU A C 1
ATOM 783 O O . GLU A 1 96 ? -10.139 -0.325 14.496 1.00 95.69 96 GLU A O 1
ATOM 788 N N . SER A 1 97 ? -11.454 0.731 13.007 1.00 96.44 97 SER A N 1
ATOM 789 C CA . SER A 1 97 ? -11.475 -0.349 12.016 1.00 96.44 97 SER A CA 1
ATOM 790 C C . SER A 1 97 ? -10.080 -0.679 11.494 1.00 96.44 97 SER A C 1
ATOM 792 O O . SER A 1 97 ? -9.837 -1.820 11.113 1.00 96.44 97 SER A O 1
ATOM 794 N N . VAL A 1 98 ? -9.135 0.267 11.548 1.00 95.88 98 VAL A N 1
ATOM 795 C CA . VAL A 1 98 ? -7.726 0.037 11.189 1.00 95.88 98 VAL A CA 1
ATOM 796 C C . VAL A 1 98 ? -7.105 -1.094 12.013 1.00 95.88 98 VAL A C 1
ATOM 798 O O . VAL A 1 98 ? -6.272 -1.833 11.495 1.00 95.88 98 VAL A O 1
ATOM 801 N N . LYS A 1 99 ? -7.551 -1.320 13.258 1.00 94.44 99 LYS A N 1
ATOM 802 C CA . LYS A 1 99 ? -7.058 -2.434 14.092 1.00 94.44 99 LYS A CA 1
ATOM 803 C C . LYS A 1 99 ? -7.327 -3.804 13.476 1.00 94.44 99 LYS A C 1
ATOM 805 O O . LYS A 1 99 ? -6.616 -4.755 13.782 1.00 94.44 99 LYS A O 1
ATOM 810 N N . GLN A 1 100 ? -8.314 -3.923 12.587 1.00 94.81 100 GLN A N 1
ATOM 811 C CA . GLN A 1 100 ? -8.568 -5.169 11.862 1.00 94.81 100 GLN A CA 1
ATOM 812 C C . GLN A 1 100 ? -7.358 -5.573 11.011 1.00 94.81 100 GLN A C 1
ATOM 814 O O . GLN A 1 100 ? -7.098 -6.760 10.848 1.00 94.81 100 GLN A O 1
ATOM 819 N N . LEU A 1 101 ? -6.561 -4.615 10.529 1.00 94.94 101 LEU A N 1
ATOM 820 C CA . LEU A 1 101 ? -5.343 -4.886 9.758 1.00 94.94 101 LEU A CA 1
ATOM 821 C C . LEU A 1 101 ? -4.228 -5.535 10.592 1.00 94.94 101 LEU A C 1
ATOM 823 O O . LEU A 1 101 ? -3.291 -6.078 10.022 1.00 94.94 101 LEU A O 1
ATOM 827 N N . GLN A 1 102 ? -4.333 -5.528 11.926 1.00 93.12 102 GLN A N 1
ATOM 828 C CA . GLN A 1 102 ? -3.399 -6.240 12.808 1.00 93.12 102 GLN A CA 1
ATOM 829 C C . GLN A 1 102 ? -3.688 -7.747 12.880 1.00 93.12 102 GLN A C 1
ATOM 831 O O . GLN A 1 102 ? -2.839 -8.516 13.324 1.00 93.12 102 GLN A O 1
ATOM 836 N N . THR A 1 103 ? -4.891 -8.175 12.488 1.00 90.81 103 THR A N 1
ATOM 837 C CA . THR A 1 103 ? -5.358 -9.566 12.631 1.00 90.81 103 THR A CA 1
ATOM 838 C C . THR A 1 103 ? -5.869 -10.184 11.331 1.00 90.81 103 THR A C 1
ATOM 840 O O . THR A 1 103 ? -6.073 -11.395 11.267 1.00 90.81 103 THR A O 1
ATOM 843 N N . THR A 1 104 ? -6.060 -9.377 10.289 1.00 93.56 104 THR A N 1
ATOM 844 C CA . THR A 1 104 ? -6.480 -9.798 8.947 1.00 93.56 104 THR A CA 1
ATOM 845 C C . THR A 1 104 ? -5.333 -9.640 7.948 1.00 93.56 104 THR A C 1
ATOM 847 O O . THR A 1 104 ? -4.329 -8.992 8.229 1.00 93.56 104 THR A O 1
ATOM 850 N N . THR A 1 105 ? -5.464 -10.240 6.763 1.00 94.75 105 THR A N 1
ATOM 851 C CA . THR A 1 105 ? -4.393 -10.289 5.754 1.00 94.75 105 THR A CA 1
ATOM 852 C C . THR A 1 105 ? -4.534 -9.382 4.517 1.00 94.75 105 THR A C 1
ATOM 854 O O . THR A 1 105 ? -3.646 -9.473 3.668 1.00 94.75 105 THR A O 1
ATOM 857 N N . PRO A 1 106 ? -5.553 -8.509 4.327 1.00 96.19 106 PRO A N 1
ATOM 858 C CA . PRO A 1 106 ? -5.713 -7.800 3.052 1.00 96.19 106 PRO A CA 1
ATOM 859 C C . PRO A 1 106 ? -4.527 -6.875 2.749 1.00 96.19 106 PRO A C 1
ATOM 861 O O . PRO A 1 106 ? -4.085 -6.793 1.607 1.00 96.19 106 PRO A O 1
ATOM 864 N N . LEU A 1 107 ? -3.955 -6.243 3.777 1.00 95.19 107 LEU A N 1
ATOM 865 C CA . LEU A 1 107 ? -2.796 -5.365 3.639 1.00 95.19 107 LEU A CA 1
ATOM 866 C C . LEU A 1 107 ? -1.518 -6.133 3.271 1.00 95.19 107 LEU A C 1
ATOM 868 O O . LEU A 1 107 ? -0.763 -5.705 2.401 1.00 95.19 107 LEU A O 1
ATOM 872 N N . PHE A 1 108 ? -1.312 -7.295 3.895 1.00 94.94 108 PHE A N 1
ATOM 873 C CA . PHE A 1 108 ? -0.196 -8.184 3.579 1.00 94.94 108 PHE A CA 1
ATOM 874 C C . PHE A 1 108 ? -0.301 -8.723 2.148 1.00 94.94 108 PHE A C 1
ATOM 876 O O . PHE A 1 108 ? 0.665 -8.653 1.401 1.00 94.94 108 PHE A O 1
ATOM 883 N N . ARG A 1 109 ? -1.495 -9.156 1.724 1.00 97.56 109 ARG A N 1
ATOM 884 C CA . ARG A 1 109 ? -1.736 -9.620 0.347 1.00 97.56 109 ARG A CA 1
ATOM 885 C C . ARG A 1 109 ? -1.496 -8.524 -0.687 1.00 97.56 109 ARG A C 1
ATOM 887 O O . ARG A 1 109 ? -0.951 -8.804 -1.748 1.00 97.56 109 ARG A O 1
ATOM 894 N N . ALA A 1 110 ? -1.877 -7.283 -0.387 1.00 97.69 110 ALA A N 1
ATOM 895 C CA . ALA A 1 110 ? -1.592 -6.155 -1.268 1.00 97.69 110 ALA A CA 1
ATOM 896 C C . ALA A 1 110 ? -0.080 -5.875 -1.369 1.00 97.69 110 ALA A C 1
ATOM 898 O O . ALA A 1 110 ? 0.424 -5.646 -2.468 1.00 97.69 110 ALA A O 1
ATOM 899 N N . TYR A 1 111 ? 0.644 -5.943 -0.245 1.00 97.00 111 TYR A N 1
ATOM 900 C CA . TYR A 1 111 ? 2.105 -5.830 -0.214 1.00 97.00 111 TYR A CA 1
ATOM 901 C C . TYR A 1 111 ? 2.788 -6.944 -1.023 1.00 97.00 111 TYR A C 1
ATOM 903 O O . TYR A 1 111 ? 3.600 -6.639 -1.894 1.00 97.00 111 TYR A O 1
ATOM 911 N N . GLU A 1 112 ? 2.422 -8.210 -0.796 1.00 97.25 112 GLU A N 1
ATOM 912 C CA . GLU A 1 112 ? 2.969 -9.353 -1.541 1.00 97.25 112 GLU A CA 1
ATOM 913 C C . GLU A 1 112 ? 2.682 -9.239 -3.038 1.00 97.25 112 GLU A C 1
ATOM 915 O O . GLU A 1 112 ? 3.577 -9.435 -3.852 1.00 97.25 112 GLU A O 1
ATOM 920 N N . HIS A 1 113 ? 1.465 -8.840 -3.413 1.00 97.81 113 HIS A N 1
ATOM 921 C CA . HIS A 1 113 ? 1.117 -8.650 -4.816 1.00 97.81 113 HIS A CA 1
ATOM 922 C C . HIS A 1 113 ? 2.008 -7.600 -5.496 1.00 97.81 113 HIS A C 1
ATOM 924 O O . HIS A 1 113 ? 2.501 -7.817 -6.603 1.00 97.81 113 HIS A O 1
ATOM 930 N N . ALA A 1 114 ? 2.246 -6.465 -4.835 1.00 97.62 114 ALA A N 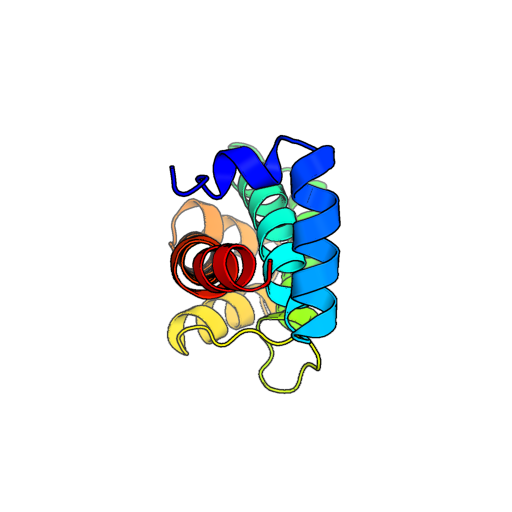1
ATOM 931 C CA . ALA A 1 114 ? 3.131 -5.434 -5.364 1.00 97.62 114 ALA A CA 1
ATOM 932 C C . ALA A 1 114 ? 4.589 -5.909 -5.435 1.00 97.62 114 ALA A C 1
ATOM 934 O O . ALA A 1 114 ? 5.261 -5.647 -6.432 1.00 97.62 114 ALA A O 1
ATOM 935 N N . TYR A 1 115 ? 5.058 -6.645 -4.422 1.00 97.25 115 TYR A N 1
ATOM 936 C CA . TYR A 1 115 ? 6.375 -7.279 -4.446 1.00 97.25 115 TYR A CA 1
ATOM 937 C C . TYR A 1 115 ? 6.518 -8.216 -5.650 1.00 97.25 115 TYR A C 1
ATOM 939 O O . TYR A 1 115 ? 7.484 -8.101 -6.399 1.00 97.25 115 TYR A O 1
ATOM 947 N N . ASP A 1 116 ? 5.538 -9.090 -5.883 1.00 97.00 116 ASP A N 1
ATOM 948 C CA . ASP A 1 116 ? 5.564 -10.057 -6.978 1.00 97.00 116 ASP A CA 1
ATOM 949 C C . ASP A 1 116 ? 5.589 -9.381 -8.348 1.00 97.00 116 ASP A C 1
ATOM 951 O O . ASP A 1 116 ? 6.358 -9.788 -9.219 1.00 97.00 116 ASP A O 1
ATOM 955 N N . LEU A 1 117 ? 4.801 -8.318 -8.541 1.00 97.38 117 LEU A N 1
ATOM 956 C CA . LEU A 1 117 ? 4.864 -7.519 -9.764 1.00 97.38 117 LEU A CA 1
ATOM 957 C C . LEU A 1 117 ? 6.272 -6.947 -9.980 1.00 97.38 117 LEU A C 1
ATOM 959 O O . LEU A 1 117 ? 6.803 -7.004 -11.090 1.00 97.38 117 LEU A O 1
ATOM 963 N N . LEU A 1 118 ? 6.889 -6.400 -8.934 1.00 97.19 118 LEU A N 1
ATOM 964 C CA . LEU A 1 118 ? 8.221 -5.812 -9.026 1.00 97.19 118 LEU A CA 1
ATOM 965 C C . LEU A 1 118 ? 9.299 -6.871 -9.285 1.00 97.19 118 LEU A C 1
ATOM 967 O O . LEU A 1 118 ? 10.058 -6.728 -10.239 1.00 97.19 118 LEU A O 1
ATOM 971 N N . GLU A 1 119 ? 9.360 -7.929 -8.478 1.00 96.31 119 GLU A N 1
ATOM 972 C CA . GLU A 1 119 ? 10.407 -8.960 -8.527 1.00 96.31 119 GLU A CA 1
ATOM 973 C C . GLU A 1 119 ? 10.274 -9.865 -9.757 1.00 96.31 119 GLU A C 1
ATOM 975 O O . GLU A 1 119 ? 11.279 -10.185 -10.391 1.00 96.31 119 GLU A O 1
ATOM 980 N N . HIS A 1 120 ? 9.057 -10.281 -10.114 1.00 95.25 120 HIS A N 1
ATOM 981 C CA . HIS A 1 120 ? 8.845 -11.322 -11.122 1.00 95.25 120 HIS A CA 1
ATOM 982 C C . HIS A 1 120 ? 8.432 -10.783 -12.494 1.00 95.25 120 HIS A C 1
ATOM 984 O O . HIS A 1 120 ? 8.585 -11.502 -13.484 1.00 95.25 120 HIS A O 1
ATOM 990 N N . ASN A 1 121 ? 7.970 -9.530 -12.587 1.00 94.88 121 ASN A N 1
ATOM 991 C CA . ASN A 1 121 ? 7.554 -8.946 -13.865 1.00 94.88 121 ASN A CA 1
ATOM 992 C C . ASN A 1 121 ? 8.461 -7.784 -14.276 1.00 94.88 121 ASN A C 1
ATOM 994 O O . ASN A 1 121 ? 9.098 -7.847 -15.326 1.00 94.88 121 ASN A O 1
ATOM 998 N N . PHE A 1 122 ? 8.558 -6.735 -13.458 1.00 95.69 122 PHE A N 1
ATOM 999 C CA . PHE A 1 122 ? 9.270 -5.516 -13.851 1.00 95.69 122 PHE A CA 1
ATOM 1000 C C . PHE A 1 122 ? 10.787 -5.649 -13.783 1.00 95.69 122 PHE A C 1
ATOM 1002 O O . PHE A 1 122 ? 11.479 -5.201 -14.693 1.00 95.69 122 PHE A O 1
ATOM 1009 N N . LEU A 1 123 ? 11.325 -6.285 -12.746 1.00 94.88 123 LEU A N 1
ATOM 1010 C CA . LEU A 1 123 ? 12.765 -6.447 -12.585 1.00 94.88 123 LEU A CA 1
ATOM 1011 C C . L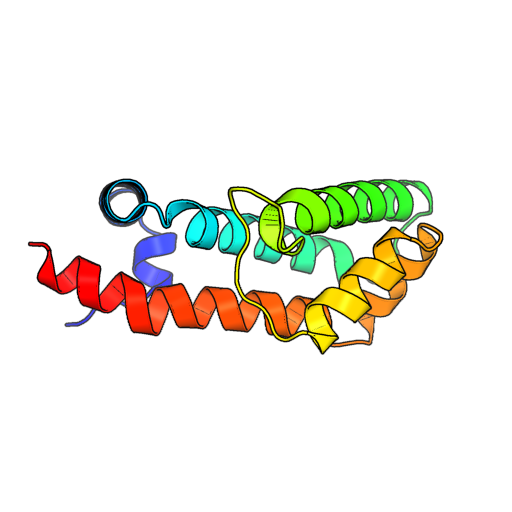EU A 1 123 ? 13.399 -7.308 -13.702 1.00 94.88 123 LEU A C 1
ATOM 1013 O O . LEU A 1 123 ? 14.451 -6.927 -14.220 1.00 94.88 123 LEU A O 1
ATOM 1017 N N . PRO A 1 124 ? 12.782 -8.413 -14.170 1.00 94.50 124 PRO A N 1
ATOM 1018 C CA . PRO A 1 124 ? 13.268 -9.139 -15.342 1.00 94.50 124 PRO A CA 1
ATOM 1019 C C . PRO A 1 124 ? 13.240 -8.321 -16.635 1.00 94.50 124 PRO A C 1
ATOM 1021 O O . PRO A 1 124 ? 14.148 -8.481 -17.449 1.00 94.50 124 PRO A O 1
ATOM 1024 N N . LEU A 1 125 ? 12.231 -7.463 -16.828 1.00 93.81 125 LEU A N 1
ATOM 1025 C CA . LEU A 1 125 ? 12.155 -6.564 -17.985 1.00 93.81 125 LEU A CA 1
ATOM 1026 C C . LEU A 1 125 ? 13.222 -5.470 -17.910 1.00 93.81 125 LEU A C 1
ATOM 1028 O O . LEU A 1 125 ? 13.888 -5.208 -18.905 1.00 93.81 125 LEU A O 1
ATOM 1032 N N . PHE A 1 126 ? 13.453 -4.905 -16.726 1.00 94.06 126 PHE A N 1
ATOM 1033 C CA . PHE A 1 126 ? 14.525 -3.942 -16.489 1.00 94.06 126 PHE A CA 1
ATOM 1034 C C . PHE A 1 126 ? 15.895 -4.524 -16.866 1.00 94.06 126 PHE A C 1
ATOM 1036 O O . PHE A 1 126 ? 16.637 -3.906 -17.622 1.00 94.06 126 PHE A O 1
ATOM 1043 N N . HIS A 1 127 ? 16.192 -5.762 -16.456 1.00 90.06 127 HIS A N 1
ATOM 1044 C CA . HIS A 1 127 ? 17.430 -6.452 -16.844 1.00 90.06 127 HIS A CA 1
ATOM 1045 C C . HIS A 1 127 ? 17.568 -6.720 -18.355 1.00 90.06 127 HIS A C 1
ATOM 1047 O O . HIS A 1 127 ? 18.664 -7.031 -18.814 1.00 90.06 127 HIS A O 1
ATOM 1053 N N . GLN A 1 128 ? 16.469 -6.678 -19.112 1.00 88.38 128 GLN A N 1
ATOM 1054 C CA . GLN A 1 128 ? 16.456 -6.830 -20.573 1.00 88.38 128 GLN A CA 1
ATOM 1055 C C . GLN A 1 128 ? 16.427 -5.482 -21.304 1.00 88.38 128 GLN A C 1
ATOM 1057 O O . GLN A 1 128 ? 16.552 -5.463 -22.526 1.00 88.38 128 GLN A O 1
ATOM 1062 N N . SER A 1 129 ? 16.208 -4.382 -20.578 1.00 81.44 129 SER A N 1
ATOM 1063 C CA . SER A 1 129 ? 16.110 -3.030 -21.134 1.00 81.44 129 SER A CA 1
ATOM 1064 C C . SER A 1 129 ? 17.469 -2.347 -21.355 1.00 81.44 129 SER A C 1
ATOM 1066 O O . SER A 1 129 ? 17.494 -1.257 -21.927 1.00 81.44 129 SER A O 1
ATOM 1068 N N . ASP A 1 130 ? 18.562 -3.006 -20.946 1.00 56.06 130 ASP A N 1
ATOM 1069 C CA . ASP A 1 130 ? 19.964 -2.641 -21.223 1.00 56.06 130 ASP A CA 1
ATOM 1070 C C . ASP A 1 130 ? 20.447 -3.099 -22.614 1.00 56.06 130 ASP A C 1
ATOM 1072 O O . ASP A 1 130 ? 20.215 -4.277 -22.987 1.00 56.06 130 ASP A O 1
#

InterPro domains:
  IPR016137 RGS domain [PF00615] (5-130)
  IPR016137 RGS domain [PS50132] (4-130)
  IPR016137 RGS domain [SM00315] (4-123)
  IPR036305 RGS domain superfamily [SSF48097] (3-130)
  IPR044926 RGS, subdomain 2 [G3DSA:1.10.167.10] (1-130)

pLDDT: mean 94.49, std 6.23, range [51.97, 98.44]